Protein AF-X1CNS8-F1 (afdb_monomer_lite)

Foldseek 3Di:
DWFWDDPPPDIDIWQKDKDKDFDPDPFAAEEEAQEDRVLLVVLVVCCCPPVVDPRRRIHMYMYTPPRHHGYDPRCSVVNVVD

Structure (mmCIF, N/CA/C/O backbone):
data_AF-X1CNS8-F1
#
_entry.id   AF-X1CNS8-F1
#
loop_
_atom_site.group_PDB
_atom_site.id
_atom_site.type_symbol
_atom_site.label_atom_id
_atom_site.label_alt_id
_atom_site.label_comp_id
_atom_site.label_asym_id
_atom_site.label_entity_id
_atom_site.label_seq_id
_atom_site.pdbx_PDB_ins_code
_atom_site.Cartn_x
_atom_site.Cartn_y
_atom_site.Cartn_z
_atom_site.occupancy
_atom_site.B_iso_or_equiv
_atom_site.auth_seq_id
_atom_site.auth_comp_id
_atom_site.auth_asym_id
_atom_site.auth_atom_id
_atom_site.pdbx_PDB_model_num
ATOM 1 N N . MET A 1 1 ? -11.008 -4.162 -2.114 1.00 92.38 1 MET A N 1
ATOM 2 C CA . MET A 1 1 ? -10.935 -5.384 -1.269 1.00 92.38 1 MET A CA 1
ATOM 3 C C . MET A 1 1 ? -11.478 -5.066 0.124 1.00 92.38 1 MET A C 1
ATOM 5 O O . MET A 1 1 ? -11.168 -3.997 0.625 1.00 92.38 1 MET A O 1
ATOM 9 N N . VAL A 1 2 ? -12.266 -5.940 0.765 1.00 94.56 2 VAL A N 1
ATOM 10 C CA . VAL A 1 2 ? -12.693 -5.751 2.173 1.00 94.56 2 VAL A CA 1
ATOM 11 C C . VAL A 1 2 ? -11.861 -6.654 3.079 1.00 94.56 2 VAL A C 1
ATOM 13 O O . VAL A 1 2 ? -11.669 -7.825 2.758 1.00 94.56 2 VAL A O 1
ATOM 16 N N . ALA A 1 3 ? -11.371 -6.120 4.195 1.00 94.56 3 ALA A N 1
ATOM 17 C CA . ALA A 1 3 ? -10.550 -6.846 5.156 1.00 94.56 3 ALA A CA 1
ATOM 18 C C . ALA A 1 3 ? -11.010 -6.604 6.593 1.00 94.56 3 ALA A C 1
ATOM 20 O O . ALA A 1 3 ? -11.500 -5.526 6.925 1.00 94.56 3 ALA A O 1
ATOM 21 N N . ALA A 1 4 ? -10.841 -7.619 7.437 1.00 93.31 4 ALA A N 1
ATOM 22 C CA . ALA A 1 4 ? -11.052 -7.507 8.872 1.00 93.31 4 ALA A CA 1
ATOM 23 C C . ALA A 1 4 ? -9.743 -7.121 9.563 1.00 93.31 4 ALA A C 1
ATOM 25 O O . ALA A 1 4 ? -8.690 -7.667 9.240 1.00 93.31 4 ALA A O 1
ATOM 26 N N . THR A 1 5 ? -9.836 -6.195 10.510 1.00 92.12 5 THR A N 1
ATOM 27 C CA . THR A 1 5 ? -8.709 -5.637 11.257 1.00 92.12 5 THR A CA 1
ATOM 28 C C . THR A 1 5 ? -9.080 -5.405 12.717 1.00 92.12 5 THR A C 1
ATOM 30 O O . THR A 1 5 ? -10.269 -5.350 13.044 1.00 92.12 5 THR A O 1
ATOM 33 N N . PHE A 1 6 ? -8.089 -5.263 13.599 1.00 89.81 6 PHE A N 1
ATOM 34 C CA . PHE A 1 6 ? -8.305 -4.866 14.987 1.00 89.81 6 PHE A CA 1
ATOM 35 C C . PHE A 1 6 ? -7.734 -3.477 15.291 1.00 89.81 6 PHE A C 1
ATOM 37 O O . PHE A 1 6 ? -6.544 -3.215 15.124 1.00 89.81 6 PHE A O 1
ATOM 44 N N . GLU A 1 7 ? -8.571 -2.607 15.858 1.00 84.69 7 GLU A N 1
ATOM 45 C CA . GLU A 1 7 ? -8.120 -1.409 16.569 1.00 84.69 7 GLU A CA 1
ATOM 46 C C . GLU A 1 7 ? -8.123 -1.709 18.074 1.00 84.69 7 GLU A C 1
ATOM 48 O O . GLU A 1 7 ? -9.159 -1.686 18.750 1.00 84.69 7 GLU A O 1
ATOM 53 N N . GLY A 1 8 ? -6.956 -2.087 18.602 1.00 85.56 8 GLY A N 1
ATOM 54 C CA . GLY A 1 8 ? -6.854 -2.634 19.955 1.00 85.56 8 GLY A CA 1
ATOM 55 C C . GLY A 1 8 ? -7.606 -3.963 20.059 1.00 85.56 8 GLY A C 1
ATOM 56 O O . GLY A 1 8 ? -7.169 -4.965 19.506 1.00 85.56 8 GLY A O 1
ATOM 57 N N . SER A 1 9 ? -8.739 -3.982 20.764 1.00 88.75 9 SER A N 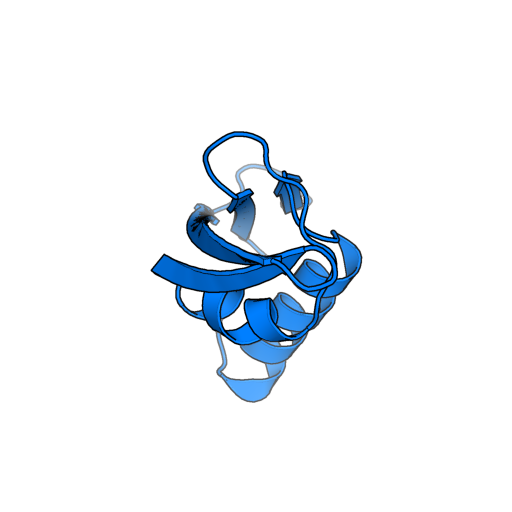1
ATOM 58 C CA . SER A 1 9 ? -9.616 -5.159 20.890 1.00 88.75 9 SER A CA 1
ATOM 59 C C . SER A 1 9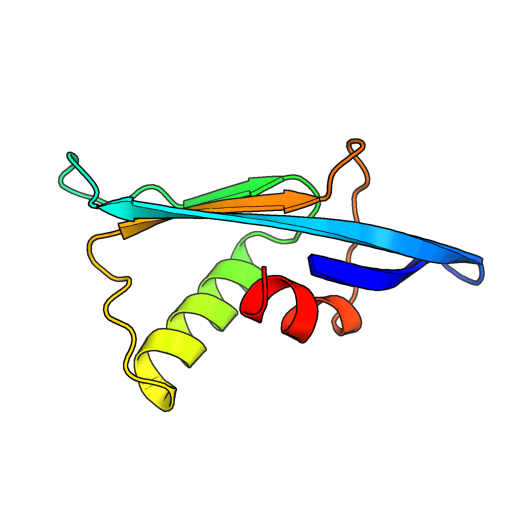 ? -10.880 -5.090 20.028 1.00 88.75 9 SER A C 1
ATOM 61 O O . SER A 1 9 ? -11.686 -6.021 20.053 1.00 88.75 9 SER A O 1
ATOM 63 N N . ARG A 1 10 ? -11.088 -3.995 19.284 1.00 90.75 10 ARG A N 1
ATOM 64 C CA . ARG A 1 10 ? -12.296 -3.786 18.479 1.00 90.75 10 ARG A CA 1
ATOM 65 C C . ARG A 1 10 ? -12.091 -4.317 17.060 1.00 90.75 10 ARG A C 1
ATOM 67 O O . ARG A 1 10 ? -11.227 -3.785 16.364 1.00 90.75 10 ARG A O 1
ATOM 74 N N . PRO A 1 11 ? -12.871 -5.316 16.611 1.00 91.75 11 PRO A N 1
ATOM 75 C CA . PRO A 1 11 ? -12.847 -5.731 15.219 1.00 91.75 11 PRO A CA 1
ATOM 76 C C . PRO A 1 11 ? -13.522 -4.667 14.345 1.00 91.75 11 PRO A C 1
ATOM 78 O O . PRO A 1 11 ? -14.590 -4.150 14.681 1.00 91.75 11 PRO A O 1
ATOM 81 N N . LEU A 1 12 ? -12.902 -4.361 13.213 1.00 91.75 12 LEU A N 1
ATOM 82 C CA . LEU A 1 12 ? -13.370 -3.407 12.215 1.00 91.75 12 LEU A CA 1
ATOM 83 C C . LEU A 1 12 ? -13.284 -4.050 10.831 1.00 91.75 12 LEU A C 1
ATOM 85 O O . LEU A 1 12 ? -12.384 -4.844 10.557 1.00 91.75 12 LEU A O 1
ATOM 89 N N . LEU A 1 13 ? -14.211 -3.687 9.947 1.00 94.50 13 LEU A N 1
ATOM 90 C CA . LEU A 1 13 ? -14.102 -3.984 8.522 1.00 94.50 13 LEU A CA 1
ATOM 91 C C . LEU A 1 13 ? -13.638 -2.726 7.802 1.00 94.50 13 LEU A C 1
ATOM 93 O O . LEU A 1 13 ? -14.236 -1.662 7.963 1.00 94.50 13 LEU A O 1
ATOM 97 N N . VAL A 1 14 ? -12.579 -2.860 7.012 1.00 94.25 14 VAL A N 1
ATOM 98 C CA . VAL A 1 14 ? -12.010 -1.770 6.223 1.00 94.25 14 VAL A CA 1
ATOM 99 C C . VAL A 1 14 ? -12.008 -2.127 4.748 1.00 94.25 14 VAL A C 1
ATOM 101 O O . VAL A 1 14 ? -11.791 -3.278 4.363 1.00 94.25 14 VAL A O 1
ATOM 104 N N . GLU A 1 15 ? -12.245 -1.125 3.911 1.00 96.12 15 GLU A N 1
ATOM 105 C CA . GLU A 1 15 ? -12.121 -1.252 2.466 1.00 96.12 15 GLU A CA 1
ATOM 106 C C . GLU A 1 15 ? -10.743 -0.745 2.033 1.00 96.12 15 GLU A C 1
ATOM 108 O O . GLU A 1 15 ? -10.415 0.432 2.190 1.00 96.12 15 GLU A O 1
ATOM 113 N N . MET A 1 16 ? -9.943 -1.657 1.490 1.00 96.19 16 MET A N 1
ATOM 114 C CA . MET A 1 16 ? -8.666 -1.372 0.854 1.00 96.19 16 MET A CA 1
ATOM 115 C C . MET A 1 16 ? -8.881 -1.094 -0.631 1.00 96.19 16 MET A C 1
ATOM 117 O O . MET A 1 16 ? -9.545 -1.869 -1.333 1.00 96.19 16 MET A O 1
ATOM 121 N N . GLN A 1 17 ? -8.283 -0.008 -1.098 1.00 97.38 17 GLN A N 1
ATOM 122 C CA . GLN A 1 17 ? -8.336 0.458 -2.474 1.00 97.38 17 GLN A CA 1
ATOM 123 C C . GLN A 1 17 ? -6.914 0.595 -3.005 1.00 97.38 17 GLN A C 1
ATOM 125 O O . GLN A 1 17 ? -6.053 1.162 -2.326 1.00 97.38 17 GLN A O 1
ATOM 130 N N . ALA A 1 18 ? -6.684 0.119 -4.224 1.00 97.38 18 ALA A N 1
ATOM 131 C CA . ALA A 1 18 ? -5.447 0.355 -4.940 1.00 97.38 18 ALA A CA 1
ATOM 132 C C . ALA A 1 18 ? -5.728 0.901 -6.342 1.00 97.38 18 ALA A C 1
ATOM 134 O O . ALA A 1 18 ? -6.730 0.577 -6.977 1.00 97.38 18 ALA A O 1
ATOM 135 N N . LEU A 1 19 ? -4.828 1.753 -6.821 1.00 97.44 19 LEU A N 1
ATOM 136 C CA . LEU A 1 19 ? -4.787 2.201 -8.205 1.00 97.44 19 LEU A CA 1
ATOM 137 C C . LEU A 1 19 ? -3.350 2.103 -8.698 1.00 97.44 19 LEU A C 1
ATOM 139 O O . LEU A 1 19 ? -2.448 2.734 -8.140 1.00 97.44 19 LEU A O 1
ATOM 143 N N . VAL A 1 20 ? -3.168 1.330 -9.763 1.00 97.12 20 VAL A N 1
ATOM 144 C CA . VAL A 1 20 ? -1.879 1.110 -10.411 1.00 97.12 20 VAL A CA 1
ATOM 145 C C . VAL A 1 20 ? -1.981 1.540 -11.870 1.00 97.12 20 VAL A C 1
ATOM 147 O O . VAL A 1 20 ? -2.861 1.081 -12.598 1.00 97.12 20 VAL A O 1
ATOM 150 N N . SER A 1 21 ? -1.094 2.432 -12.302 1.00 96.88 21 SER A N 1
ATOM 151 C CA . SER A 1 21 ? -1.086 2.967 -13.669 1.00 96.88 21 SER A CA 1
ATOM 152 C C . SER A 1 21 ? 0.333 3.228 -14.149 1.00 96.88 21 SER A C 1
ATOM 154 O O . SER A 1 21 ? 1.231 3.436 -13.343 1.00 96.88 21 SER A O 1
ATOM 156 N N . TYR A 1 22 ? 0.561 3.259 -15.461 1.00 96.44 22 TYR A N 1
ATOM 157 C CA . TYR A 1 22 ? 1.866 3.656 -15.996 1.00 96.44 22 TYR A CA 1
ATOM 158 C C . TYR A 1 22 ? 2.247 5.073 -15.547 1.00 96.44 22 TYR A C 1
ATOM 160 O O . TYR A 1 22 ? 1.427 5.988 -15.612 1.00 96.44 22 TYR A O 1
ATOM 168 N N . SER A 1 23 ? 3.493 5.234 -15.097 1.00 95.94 23 SER A N 1
ATOM 169 C CA . SER A 1 23 ? 4.049 6.538 -14.734 1.00 95.94 23 SER A CA 1
ATOM 170 C C . SER A 1 23 ? 4.404 7.330 -15.990 1.00 95.94 23 SER A C 1
ATOM 172 O O . SER A 1 23 ? 5.113 6.837 -16.866 1.00 95.94 23 SER A O 1
ATOM 174 N N . ASN A 1 24 ? 3.987 8.596 -16.032 1.00 91.31 24 ASN A N 1
ATOM 175 C CA . ASN A 1 24 ? 4.443 9.568 -17.035 1.00 91.31 24 ASN A CA 1
ATOM 176 C C . ASN A 1 24 ? 5.698 10.340 -16.578 1.00 91.31 24 ASN A C 1
ATOM 178 O O . ASN A 1 24 ? 6.151 11.261 -17.257 1.00 91.31 24 ASN A O 1
ATOM 182 N N . LEU A 1 25 ? 6.234 10.009 -15.399 1.00 81.88 25 LEU A N 1
ATOM 183 C CA . LEU A 1 25 ? 7.378 10.661 -14.764 1.00 81.88 25 LEU A CA 1
ATOM 184 C C . LEU A 1 25 ? 8.608 9.749 -14.768 1.00 81.88 25 LEU A C 1
ATOM 186 O O . LEU A 1 25 ? 8.488 8.525 -14.781 1.00 81.88 25 LEU A O 1
ATOM 190 N N . GLY A 1 26 ? 9.798 10.352 -14.670 1.00 85.44 26 GLY A N 1
ATOM 191 C CA . GLY A 1 26 ? 11.066 9.616 -14.592 1.00 85.44 26 GLY A CA 1
ATOM 192 C C . GLY A 1 26 ? 11.232 8.763 -13.327 1.00 85.44 26 GLY A C 1
ATOM 193 O O . GLY A 1 26 ? 11.993 7.802 -13.340 1.00 85.44 26 GLY A O 1
ATOM 194 N N . ILE A 1 27 ? 10.511 9.083 -12.247 1.00 92.12 27 ILE A N 1
ATOM 195 C CA . ILE A 1 27 ? 10.421 8.260 -11.035 1.00 92.12 27 ILE A CA 1
ATOM 196 C C . ILE A 1 27 ? 8.931 8.039 -10.745 1.00 92.12 27 ILE A C 1
ATOM 198 O O . ILE A 1 27 ? 8.225 9.035 -10.552 1.00 92.12 27 ILE A O 1
ATOM 202 N N . PRO A 1 28 ? 8.446 6.784 -10.701 1.00 95.62 28 PRO A N 1
ATOM 203 C CA . PRO A 1 28 ? 7.053 6.510 -10.383 1.00 95.62 28 PRO A CA 1
ATOM 204 C C . PRO A 1 28 ? 6.689 6.951 -8.969 1.00 95.62 28 PRO A C 1
ATOM 206 O O . PRO A 1 28 ? 7.461 6.801 -8.014 1.00 95.62 28 PRO A O 1
ATOM 209 N N . ARG A 1 29 ? 5.477 7.470 -8.829 1.00 96.19 29 ARG A N 1
ATOM 210 C CA . ARG A 1 29 ? 4.904 7.890 -7.557 1.00 96.19 29 ARG A CA 1
ATOM 211 C C . ARG A 1 29 ? 4.381 6.689 -6.796 1.00 96.19 29 ARG A C 1
ATOM 213 O O . ARG A 1 29 ? 3.684 5.836 -7.330 1.00 96.19 29 ARG A O 1
ATOM 220 N N . ARG A 1 30 ? 4.670 6.665 -5.502 1.00 97.25 30 ARG A N 1
ATOM 221 C CA . ARG A 1 30 ? 4.097 5.705 -4.564 1.00 97.25 30 ARG A CA 1
ATOM 222 C C . ARG A 1 30 ? 3.439 6.509 -3.464 1.00 97.25 30 ARG A C 1
ATOM 224 O O . ARG A 1 30 ? 4.108 7.304 -2.808 1.00 97.25 30 ARG A O 1
ATOM 231 N N . MET A 1 31 ? 2.131 6.367 -3.316 1.00 97.25 31 MET A N 1
ATOM 232 C CA . MET A 1 31 ? 1.349 7.131 -2.351 1.00 97.25 31 MET A CA 1
ATOM 233 C C . MET A 1 31 ? 0.492 6.190 -1.525 1.00 97.25 31 MET A C 1
ATOM 235 O O . MET A 1 31 ? -0.147 5.283 -2.053 1.00 97.25 31 MET A O 1
ATOM 239 N N . THR A 1 32 ? 0.484 6.413 -0.217 1.00 96.88 32 THR A N 1
ATOM 240 C CA . THR A 1 32 ? -0.301 5.618 0.718 1.00 96.88 32 THR A CA 1
ATOM 241 C C . THR A 1 32 ? -1.121 6.524 1.621 1.00 96.88 32 THR A C 1
ATOM 243 O O . THR A 1 32 ? -0.650 7.569 2.067 1.00 96.88 32 THR A O 1
ATOM 246 N N . THR A 1 33 ? -2.363 6.134 1.893 1.00 96.62 33 THR A N 1
ATOM 247 C CA . THR A 1 33 ? -3.244 6.801 2.858 1.00 96.62 33 THR A CA 1
ATOM 248 C C . THR A 1 33 ? -3.872 5.743 3.756 1.00 96.62 33 THR A C 1
ATOM 250 O O . THR A 1 33 ? -4.408 4.750 3.277 1.00 96.62 33 THR A O 1
ATOM 253 N N . GLY A 1 34 ? -3.761 5.912 5.072 1.00 93.69 34 GLY A N 1
ATOM 254 C CA . GLY A 1 34 ? -4.314 4.958 6.040 1.00 93.69 34 GLY A CA 1
ATOM 255 C C . GLY A 1 34 ? -3.450 3.722 6.328 1.00 93.69 34 GLY A C 1
ATOM 256 O O . GLY A 1 34 ? -3.678 3.071 7.342 1.00 93.69 34 GLY A O 1
ATOM 257 N N . VAL A 1 35 ? -2.421 3.443 5.518 1.00 94.50 35 VAL A N 1
ATOM 258 C CA . VAL A 1 35 ? -1.453 2.345 5.720 1.00 94.50 35 VAL A CA 1
ATOM 259 C C . VAL A 1 35 ? -0.018 2.850 5.833 1.00 94.50 35 VAL A C 1
ATOM 261 O O . VAL A 1 35 ? 0.318 3.936 5.351 1.00 94.50 35 VAL A O 1
ATOM 264 N N . ASP A 1 36 ? 0.843 2.028 6.432 1.00 94.56 36 ASP A N 1
ATOM 265 C CA . ASP A 1 36 ? 2.280 2.284 6.469 1.00 94.56 36 ASP A CA 1
ATOM 266 C C . ASP A 1 36 ? 2.899 2.255 5.061 1.00 94.56 36 ASP A C 1
ATOM 268 O O . ASP A 1 36 ? 2.728 1.306 4.293 1.00 94.56 36 ASP A O 1
ATOM 272 N N . TYR A 1 37 ? 3.647 3.309 4.737 1.00 95.88 37 TYR A N 1
ATOM 273 C CA . TYR A 1 37 ? 4.272 3.479 3.428 1.00 95.88 37 TYR A CA 1
ATOM 274 C C . TYR A 1 37 ? 5.354 2.426 3.156 1.00 95.88 37 TYR A C 1
ATOM 276 O O . TYR A 1 37 ? 5.386 1.826 2.081 1.00 95.88 37 TYR A O 1
ATOM 284 N N . ASN A 1 38 ? 6.223 2.159 4.136 1.00 96.06 38 ASN A N 1
ATOM 285 C CA . ASN A 1 38 ? 7.345 1.232 3.968 1.00 96.06 38 ASN A CA 1
ATOM 286 C C . ASN A 1 38 ? 6.865 -0.211 3.785 1.00 96.06 38 ASN A C 1
ATOM 288 O O . ASN A 1 38 ? 7.431 -0.960 2.989 1.00 96.06 38 ASN A O 1
ATOM 292 N N . ARG A 1 39 ? 5.786 -0.589 4.470 1.00 95.38 39 ARG A N 1
ATOM 293 C CA . ARG A 1 39 ? 5.100 -1.867 4.285 1.00 95.38 39 ARG A CA 1
ATOM 294 C C . ARG A 1 39 ? 4.594 -2.033 2.859 1.00 95.38 39 ARG A C 1
ATOM 296 O O . ARG A 1 39 ? 4.859 -3.069 2.257 1.00 95.38 39 ARG A O 1
ATOM 303 N N . VAL A 1 40 ? 3.944 -1.016 2.288 1.00 96.50 40 VAL A N 1
ATOM 304 C CA . VAL A 1 40 ? 3.530 -1.068 0.877 1.00 96.50 40 VAL A CA 1
ATOM 305 C C . VAL A 1 40 ? 4.747 -1.226 -0.035 1.00 96.50 40 VAL A C 1
ATOM 307 O O . VAL A 1 40 ? 4.723 -2.084 -0.910 1.00 96.50 40 VAL A O 1
ATOM 310 N N . LEU A 1 41 ? 5.848 -0.501 0.197 1.00 97.06 41 LEU A N 1
ATOM 311 C CA . LEU A 1 41 ? 7.074 -0.683 -0.596 1.00 97.06 41 LEU A CA 1
ATOM 312 C C . LEU A 1 41 ? 7.614 -2.119 -0.548 1.00 97.06 41 LEU A C 1
ATOM 314 O O . LEU A 1 41 ? 8.000 -2.661 -1.585 1.00 97.06 41 LEU A O 1
ATOM 318 N N . LEU A 1 42 ? 7.629 -2.736 0.635 1.00 97.00 42 LEU A N 1
ATOM 319 C CA . LEU A 1 42 ? 8.052 -4.127 0.801 1.00 97.00 42 LEU A CA 1
ATOM 320 C C . LEU A 1 42 ? 7.120 -5.090 0.063 1.00 97.00 42 LEU A C 1
ATOM 322 O O . LEU A 1 42 ? 7.601 -5.990 -0.624 1.00 97.00 42 LEU A O 1
ATOM 326 N N . ILE A 1 43 ? 5.805 -4.882 0.151 1.00 96.81 43 ILE A N 1
ATOM 327 C CA . ILE A 1 43 ? 4.813 -5.698 -0.558 1.00 96.81 43 ILE A CA 1
ATOM 328 C C . ILE A 1 43 ? 5.003 -5.586 -2.075 1.00 96.81 43 ILE A C 1
ATOM 330 O O . ILE A 1 43 ? 5.071 -6.611 -2.751 1.00 96.81 43 ILE A O 1
ATOM 334 N N . LEU A 1 44 ? 5.170 -4.374 -2.613 1.00 97.19 44 LEU A N 1
ATOM 335 C CA . LEU A 1 44 ? 5.436 -4.171 -4.042 1.00 97.19 44 LEU A CA 1
ATOM 336 C C . LEU A 1 44 ? 6.731 -4.873 -4.476 1.00 97.19 44 LEU A C 1
ATOM 338 O O . LEU A 1 44 ? 6.754 -5.534 -5.513 1.00 97.19 44 LEU A O 1
ATOM 342 N N . ALA A 1 45 ? 7.788 -4.810 -3.659 1.00 97.19 45 ALA A N 1
ATOM 343 C CA . ALA A 1 45 ? 9.038 -5.519 -3.931 1.00 97.19 45 ALA A CA 1
ATOM 344 C C . ALA A 1 45 ? 8.863 -7.050 -3.923 1.00 97.19 45 ALA A C 1
ATOM 346 O O . ALA A 1 45 ? 9.457 -7.747 -4.749 1.00 97.19 45 ALA A O 1
ATOM 347 N N . VAL A 1 46 ? 8.035 -7.589 -3.020 1.00 97.44 46 VAL A N 1
ATOM 348 C CA . VAL A 1 46 ? 7.692 -9.019 -2.990 1.00 97.44 46 VAL A CA 1
ATOM 349 C C . VAL A 1 46 ? 6.901 -9.414 -4.235 1.00 97.44 46 VAL A C 1
ATOM 351 O O . VAL A 1 46 ? 7.243 -10.416 -4.862 1.00 97.44 46 VAL A O 1
ATOM 354 N N . LEU A 1 47 ? 5.893 -8.632 -4.626 1.00 97.50 47 LEU A N 1
ATOM 355 C CA . LEU A 1 47 ? 5.094 -8.875 -5.830 1.00 97.50 47 LEU A CA 1
ATOM 356 C C . LEU A 1 47 ? 5.961 -8.881 -7.094 1.00 97.50 47 LEU A C 1
ATOM 358 O O . LEU A 1 47 ? 5.862 -9.800 -7.908 1.00 97.50 47 LEU A O 1
ATOM 362 N N . GLU A 1 48 ? 6.877 -7.926 -7.217 1.00 96.69 48 GLU A N 1
ATOM 363 C CA . GLU A 1 48 ? 7.813 -7.869 -8.338 1.00 96.69 48 GLU A CA 1
ATOM 364 C C . GLU A 1 48 ? 8.778 -9.065 -8.335 1.00 96.69 48 GLU A C 1
ATOM 366 O O . GLU A 1 48 ? 8.931 -9.755 -9.343 1.00 96.69 48 GLU A O 1
ATOM 371 N N . LYS A 1 49 ? 9.385 -9.388 -7.184 1.00 97.19 49 LYS A N 1
ATOM 372 C CA . LYS A 1 49 ? 10.424 -10.427 -7.111 1.00 97.19 49 LYS A CA 1
ATOM 373 C C . LYS A 1 49 ? 9.888 -11.860 -7.124 1.00 97.19 49 LYS A C 1
ATOM 375 O O . LYS A 1 49 ? 10.612 -12.765 -7.541 1.00 97.19 49 LYS A O 1
ATOM 380 N N . ARG A 1 50 ? 8.688 -12.091 -6.587 1.00 97.75 50 ARG A N 1
ATOM 381 C CA . ARG A 1 50 ? 8.127 -13.438 -6.364 1.00 97.75 50 ARG A CA 1
ATOM 382 C C . ARG A 1 50 ? 6.986 -13.779 -7.308 1.00 97.75 50 ARG A C 1
ATOM 384 O O . ARG A 1 50 ? 6.866 -14.944 -7.665 1.00 97.75 50 ARG A O 1
ATOM 391 N N . VAL A 1 51 ? 6.175 -12.796 -7.696 1.00 96.44 51 VAL A N 1
ATOM 392 C CA . VAL A 1 51 ? 5.015 -13.007 -8.579 1.00 96.44 51 VAL A CA 1
ATOM 393 C C . VAL A 1 51 ? 5.327 -12.587 -10.019 1.00 96.44 51 VAL A C 1
ATOM 395 O O . VAL A 1 51 ? 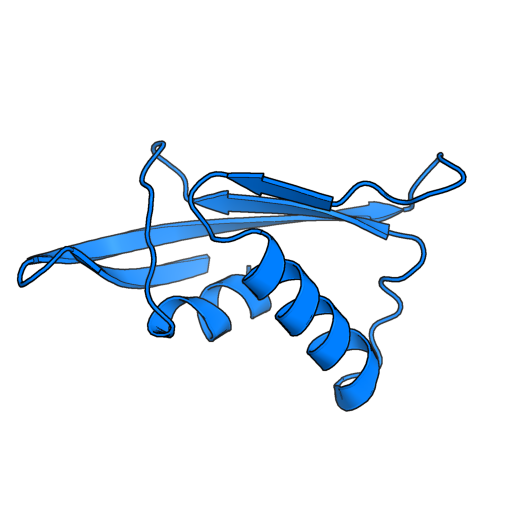4.740 -13.124 -10.951 1.00 96.44 51 VAL A O 1
ATOM 398 N N . GLY A 1 52 ? 6.309 -11.700 -10.220 1.00 94.75 52 GLY A N 1
ATOM 399 C CA . GLY A 1 52 ? 6.779 -11.289 -11.546 1.00 94.75 52 GLY A CA 1
ATOM 400 C C . GLY A 1 52 ? 6.050 -10.074 -12.123 1.00 94.75 52 GLY A C 1
ATOM 401 O O . GLY A 1 52 ? 6.142 -9.821 -13.323 1.00 94.75 52 GLY A O 1
ATOM 402 N N . TYR A 1 53 ? 5.329 -9.309 -11.297 1.00 95.38 53 TYR A N 1
ATOM 403 C CA . TYR A 1 53 ? 4.702 -8.064 -11.742 1.00 95.38 53 TYR A CA 1
ATOM 404 C C . TYR A 1 53 ? 5.747 -6.985 -12.046 1.00 95.38 53 TYR A C 1
ATOM 406 O O . TYR A 1 53 ? 6.676 -6.773 -11.276 1.00 95.38 53 TYR A O 1
ATOM 414 N N . SER A 1 54 ? 5.576 -6.258 -13.151 1.00 93.56 54 SER A N 1
ATOM 415 C CA . SER A 1 54 ? 6.461 -5.147 -13.528 1.00 93.56 54 SER A CA 1
ATOM 416 C C . SER A 1 54 ? 5.956 -3.822 -12.952 1.00 93.56 54 SER A C 1
ATOM 418 O O . SER A 1 54 ? 5.271 -3.068 -13.639 1.00 93.56 54 SER A O 1
ATOM 420 N N . LEU A 1 55 ? 6.290 -3.545 -11.688 1.00 95.50 55 LEU A N 1
ATOM 421 C CA . LEU A 1 55 ? 5.790 -2.374 -10.948 1.00 95.50 55 LEU A CA 1
ATOM 422 C C . LEU A 1 55 ? 6.774 -1.187 -10.957 1.00 95.50 55 LEU A C 1
ATOM 424 O O . LEU A 1 55 ? 6.406 -0.064 -10.615 1.00 95.50 55 LEU A O 1
ATOM 428 N N . HIS A 1 56 ? 8.022 -1.403 -11.382 1.00 92.31 56 HIS A N 1
ATOM 429 C CA . HIS A 1 56 ? 9.075 -0.381 -11.445 1.00 92.31 56 HIS A CA 1
ATOM 430 C C . HIS A 1 56 ? 8.749 0.855 -12.303 1.00 92.31 56 HIS A C 1
ATOM 432 O O . HIS A 1 56 ? 9.387 1.887 -12.116 1.00 92.31 56 HIS A O 1
ATOM 438 N N . SER A 1 57 ? 7.810 0.763 -13.249 1.00 94.56 57 SER A N 1
ATOM 439 C CA . SER A 1 57 ? 7.394 1.861 -14.136 1.00 94.56 57 SER A CA 1
ATOM 440 C C . SER A 1 57 ? 5.960 2.329 -13.867 1.00 94.56 57 SER A C 1
ATOM 442 O O . SER A 1 57 ? 5.351 2.976 -14.723 1.00 94.56 57 SER A O 1
ATOM 444 N N . GLN A 1 58 ? 5.384 1.949 -12.725 1.00 97.06 58 GLN A N 1
ATOM 445 C CA . GLN A 1 58 ? 3.987 2.209 -12.401 1.00 97.06 58 GLN A CA 1
ATOM 446 C C . GLN A 1 58 ? 3.853 3.114 -11.182 1.00 97.06 58 GLN A C 1
ATOM 448 O O . GLN A 1 58 ? 4.507 2.914 -10.156 1.00 97.06 58 GLN A O 1
ATOM 453 N N . ASP A 1 59 ? 2.975 4.101 -11.309 1.00 97.69 59 ASP A N 1
ATOM 454 C CA . ASP A 1 59 ? 2.461 4.843 -10.175 1.00 97.69 59 ASP A CA 1
ATOM 455 C C . ASP A 1 59 ? 1.538 3.923 -9.373 1.00 97.69 59 ASP A C 1
ATOM 457 O O . ASP A 1 59 ? 0.681 3.241 -9.939 1.00 97.69 59 ASP A O 1
ATOM 461 N N . VAL A 1 60 ? 1.706 3.914 -8.053 1.00 98.00 60 VAL A N 1
ATOM 462 C CA . VAL A 1 60 ? 0.934 3.074 -7.135 1.00 98.00 60 VAL A CA 1
ATOM 463 C C . VAL A 1 60 ? 0.321 3.941 -6.047 1.00 98.00 60 VAL A C 1
ATOM 465 O O . VAL A 1 60 ? 1.027 4.635 -5.313 1.00 98.00 60 VAL A O 1
ATOM 468 N N . HIS A 1 61 ? -0.997 3.860 -5.918 1.00 97.81 61 HIS A N 1
ATOM 469 C CA . HIS A 1 61 ? -1.763 4.518 -4.869 1.00 97.81 61 HIS A CA 1
ATOM 470 C C . HIS A 1 61 ? -2.477 3.455 -4.053 1.00 97.81 61 HIS A C 1
ATOM 472 O O . HIS A 1 61 ? -3.213 2.658 -4.624 1.00 97.81 61 HIS A O 1
ATOM 478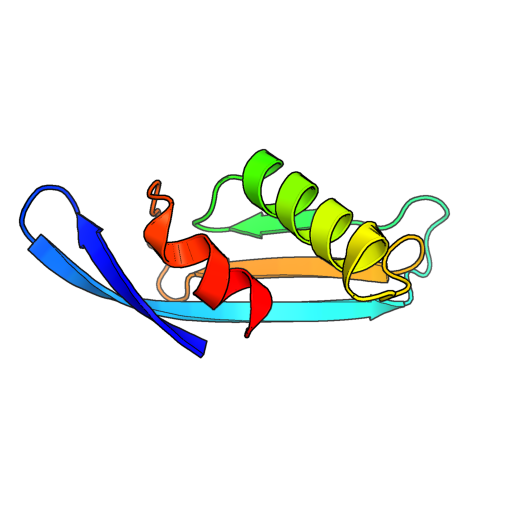 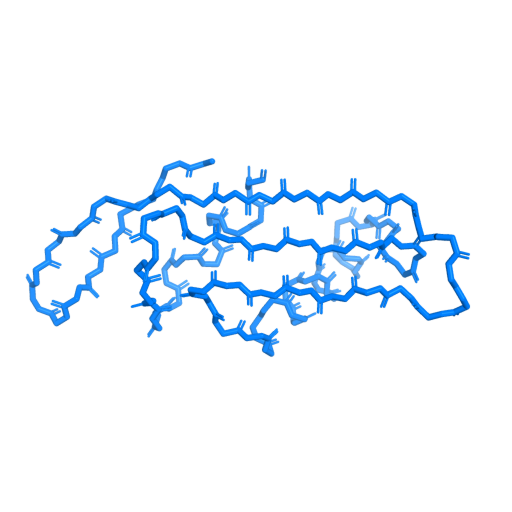N N . VAL A 1 62 ? -2.278 3.451 -2.739 1.00 97.44 62 VAL A N 1
ATOM 479 C CA . VAL A 1 62 ? -2.977 2.551 -1.813 1.00 97.44 62 VAL A CA 1
ATOM 480 C C . VAL A 1 62 ? -3.705 3.386 -0.769 1.00 97.44 62 VAL A C 1
ATOM 482 O O . VAL A 1 62 ? -3.132 4.309 -0.188 1.00 97.44 62 VAL A O 1
ATOM 485 N N . ASN A 1 63 ? -4.972 3.076 -0.526 1.00 96.31 63 ASN A N 1
ATOM 486 C CA . ASN A 1 63 ? -5.828 3.826 0.379 1.00 96.31 63 ASN A CA 1
ATOM 487 C C . ASN A 1 63 ? -6.711 2.896 1.215 1.00 96.31 63 ASN A C 1
ATOM 489 O O . ASN A 1 63 ? -7.272 1.935 0.693 1.00 96.31 63 ASN A O 1
ATOM 493 N N . ILE A 1 64 ? -6.901 3.241 2.488 1.00 95.56 64 ILE A N 1
ATOM 494 C CA . ILE A 1 64 ? -8.029 2.743 3.279 1.00 95.56 64 ILE A CA 1
ATOM 495 C C . ILE A 1 64 ? -9.167 3.758 3.182 1.00 95.56 64 ILE A C 1
ATOM 497 O O . ILE A 1 64 ? -9.023 4.919 3.577 1.00 95.56 64 ILE A O 1
ATOM 501 N N . ALA A 1 65 ? -10.318 3.323 2.672 1.00 94.56 65 ALA A N 1
ATOM 502 C CA . ALA A 1 65 ? -11.494 4.179 2.588 1.00 94.56 65 ALA A CA 1
ATOM 503 C C . ALA A 1 65 ? -11.954 4.642 3.984 1.00 94.56 65 ALA A C 1
ATOM 505 O O . ALA A 1 65 ? -11.782 3.956 4.990 1.00 94.56 65 ALA A O 1
ATOM 506 N N . GLY A 1 66 ? -12.559 5.829 4.049 1.00 90.31 66 GLY A N 1
ATOM 507 C CA . GLY A 1 66 ? -13.092 6.378 5.301 1.00 90.31 66 GLY A CA 1
ATOM 508 C C . GLY A 1 66 ? -12.066 7.082 6.197 1.00 90.31 66 GLY A C 1
ATOM 509 O O . GLY A 1 66 ? -12.407 7.462 7.311 1.00 90.31 66 GLY A O 1
ATOM 510 N N . GLY A 1 67 ? -10.827 7.288 5.732 1.00 85.81 67 GLY A N 1
ATOM 511 C CA . GLY A 1 67 ? -9.815 8.068 6.461 1.00 85.81 67 GLY A CA 1
ATOM 512 C C . GLY A 1 67 ? -9.255 7.371 7.706 1.00 85.81 67 GLY A C 1
ATOM 513 O O . GLY A 1 67 ? -8.597 8.008 8.531 1.00 85.81 67 GLY A O 1
ATOM 514 N N . ILE A 1 68 ? -9.510 6.069 7.838 1.00 88.94 68 ILE A N 1
ATOM 515 C CA . ILE A 1 68 ? -9.043 5.240 8.947 1.00 88.94 68 ILE A CA 1
ATOM 516 C C . ILE A 1 68 ? -7.542 4.985 8.776 1.00 88.94 68 ILE A C 1
ATOM 518 O O . ILE A 1 68 ? -7.051 4.786 7.663 1.00 88.94 68 ILE A O 1
ATOM 522 N N . LYS A 1 69 ? -6.802 4.984 9.887 1.00 90.06 69 LYS A N 1
ATOM 523 C CA . LYS A 1 69 ? -5.392 4.583 9.919 1.00 90.06 69 LYS A CA 1
ATOM 524 C C . LYS A 1 69 ? -5.257 3.267 10.654 1.00 90.06 69 LYS A C 1
ATOM 526 O O . LYS A 1 69 ? -5.671 3.165 11.804 1.00 90.06 69 LYS A O 1
ATOM 531 N N . VAL A 1 70 ? -4.642 2.292 10.000 1.00 86.38 70 VAL A N 1
ATOM 532 C CA . VAL A 1 70 ? -4.473 0.952 10.551 1.00 86.38 70 VAL A CA 1
ATOM 533 C C . VAL A 1 70 ? -3.021 0.517 10.405 1.00 86.38 70 VAL A C 1
ATOM 535 O O . VAL A 1 70 ? -2.432 0.573 9.327 1.00 86.38 70 VAL A O 1
ATOM 538 N N . LEU A 1 71 ? -2.440 0.077 11.519 1.00 85.38 71 LEU A N 1
ATOM 539 C CA . LEU A 1 71 ? -1.043 -0.338 11.633 1.00 85.38 71 LEU A CA 1
ATOM 540 C C . LEU A 1 71 ? -0.968 -1.776 12.148 1.00 85.38 71 LEU A C 1
ATOM 542 O O . LEU A 1 71 ? -0.480 -2.043 13.241 1.00 85.38 71 LEU A O 1
ATOM 546 N N . GLU A 1 72 ? -1.425 -2.727 11.337 1.00 85.00 72 GLU A N 1
ATOM 547 C CA . GLU A 1 72 ? -1.319 -4.153 11.660 1.00 85.00 72 GLU A CA 1
ATOM 548 C 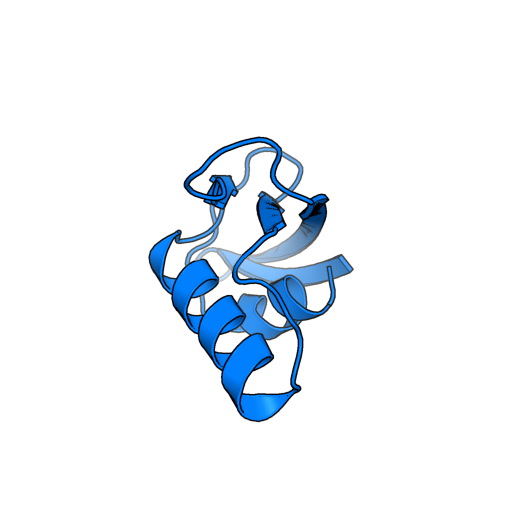C . GLU A 1 72 ? -0.956 -5.007 10.436 1.00 85.00 72 GLU A C 1
ATOM 550 O O . GLU A 1 72 ? -1.327 -4.659 9.313 1.00 85.00 72 GLU A O 1
ATOM 555 N N . PRO A 1 73 ? -0.198 -6.102 10.620 1.00 88.44 73 PRO A N 1
ATOM 556 C CA . PRO A 1 73 ? 0.241 -6.955 9.512 1.00 88.44 73 PRO A CA 1
ATOM 557 C C . PRO A 1 73 ? -0.895 -7.710 8.810 1.00 88.44 73 PRO A C 1
ATOM 559 O O . PRO A 1 73 ? -0.725 -8.158 7.682 1.00 88.44 73 PRO A O 1
ATOM 562 N N . ALA A 1 74 ? -2.057 -7.875 9.453 1.00 89.94 74 ALA A N 1
ATOM 563 C CA . ALA A 1 74 ? -3.164 -8.648 8.884 1.00 89.94 74 ALA A CA 1
ATOM 564 C C . ALA A 1 74 ? -3.733 -8.029 7.590 1.00 89.94 74 ALA A C 1
ATOM 566 O O . ALA A 1 74 ? -4.350 -8.732 6.789 1.00 89.94 74 ALA A O 1
ATOM 567 N N . LEU A 1 75 ? -3.460 -6.743 7.338 1.00 93.31 75 LEU A N 1
ATOM 568 C CA . LEU A 1 75 ? -3.848 -6.057 6.107 1.00 93.31 75 LEU A CA 1
ATOM 569 C C . LEU A 1 75 ? -2.933 -6.330 4.905 1.00 93.31 75 LEU A C 1
ATOM 571 O O . LEU A 1 75 ? -3.299 -5.941 3.798 1.00 93.31 75 LEU A O 1
ATOM 575 N N . ASP A 1 76 ? -1.790 -7.006 5.060 1.00 95.31 76 ASP A N 1
ATOM 576 C CA . ASP A 1 76 ? -0.835 -7.217 3.958 1.00 95.31 76 ASP A CA 1
ATOM 577 C C . ASP A 1 76 ? -1.487 -7.924 2.759 1.00 95.31 76 ASP A C 1
ATOM 579 O O . ASP A 1 76 ? -1.345 -7.493 1.614 1.00 95.31 76 ASP A O 1
ATOM 583 N N . LEU A 1 77 ? -2.280 -8.969 3.018 1.00 94.56 77 LEU A N 1
ATOM 584 C CA . LEU A 1 77 ? -3.017 -9.672 1.966 1.00 94.56 77 LEU A CA 1
ATOM 585 C C . LEU A 1 77 ? -4.086 -8.778 1.324 1.00 94.56 77 LEU A C 1
ATOM 587 O O . LEU A 1 77 ? -4.322 -8.859 0.122 1.00 94.56 77 LEU A O 1
ATOM 591 N N . ALA A 1 78 ? -4.722 -7.910 2.110 1.00 95.31 78 ALA A N 1
ATOM 592 C CA . ALA A 1 78 ? -5.728 -6.993 1.597 1.00 95.31 78 ALA A CA 1
ATOM 593 C C . ALA A 1 78 ? -5.125 -5.947 0.654 1.00 95.31 78 ALA A C 1
ATOM 595 O O . ALA A 1 78 ? -5.748 -5.620 -0.349 1.00 95.31 78 ALA A O 1
ATOM 596 N N . ILE A 1 79 ? -3.915 -5.465 0.961 1.00 95.75 79 ILE A N 1
ATOM 597 C CA . ILE A 1 79 ? -3.140 -4.560 0.101 1.00 95.75 79 ILE A CA 1
ATOM 598 C C . ILE A 1 79 ? -2.797 -5.246 -1.225 1.00 95.75 79 ILE A C 1
ATOM 600 O O . ILE A 1 79 ? -2.899 -4.620 -2.270 1.00 95.75 79 ILE A O 1
ATOM 604 N N . ILE A 1 80 ? -2.411 -6.525 -1.192 1.00 95.94 80 ILE A N 1
ATOM 605 C CA . ILE A 1 80 ? -2.045 -7.292 -2.395 1.00 95.94 80 ILE A CA 1
ATOM 606 C C . ILE A 1 80 ? -3.244 -7.519 -3.327 1.00 95.94 80 ILE A C 1
ATOM 608 O O . ILE A 1 80 ? -3.079 -7.544 -4.543 1.00 95.94 80 ILE A O 1
ATOM 612 N N . MET A 1 81 ? -4.425 -7.745 -2.753 1.00 95.31 81 MET A N 1
ATOM 613 C CA . MET A 1 81 ? -5.635 -8.121 -3.491 1.00 95.31 81 MET A CA 1
ATOM 614 C C . MET A 1 81 ? -6.509 -6.927 -3.907 1.00 95.31 81 MET A C 1
ATOM 616 O O . MET A 1 81 ? -7.507 -7.132 -4.600 1.00 95.31 81 MET A O 1
ATOM 620 N N . ALA A 1 82 ? -6.207 -5.722 -3.414 1.00 93.69 82 ALA A N 1
ATOM 621 C CA . ALA A 1 82 ? -6.912 -4.489 -3.763 1.00 93.69 82 ALA A CA 1
ATOM 622 C C . ALA A 1 82 ? -6.513 -3.992 -5.154 1.00 93.69 82 ALA A C 1
ATOM 624 O O . ALA A 1 82 ? -7.418 -3.428 -5.808 1.00 93.69 82 ALA A O 1
#

Secondary structure (DSSP, 8-state):
-EEEEEETTEEEEEEEEEEEEE-SSSS--EEEESS-HHHHHHHHHHIIIII----TTEEEEEEEGGG-----GGGHHHHHH-

Sequence (82 aa):
MVAATFEGSRPLLVEMQALVSYSNLGIPRRMTTGVDYNRVLLILAVLEKRVGYSLHSQDVHVNIAGGIKVLEPALDLAIIMA

Radius of gyration: 13.02 Å; chains: 1; bounding box: 25×24×38 Å

InterPro domains:
  IPR020568 Ribosomal protein uS5 domain 2-type superfamily [SSF54211] (3-82)

pLDDT: mean 93.96, std 3.79, range [81.88, 98.0]

Organism: NCBI:txid412755